Protein AF-A0A5N4C0B4-F1 (afdb_monomer)

Foldseek 3Di:
DPPVVPDDDDDQDDDPADWDDKDADPVAQWIWIDGPSQKIFIAHPVVRYTPDIDNQLVDPVSDPVVVPPGD

pLDDT: mean 80.36, std 12.22, range [50.16, 92.06]

Structure (mmCIF, N/CA/C/O backbone):
data_AF-A0A5N4C0B4-F1
#
_entry.id   AF-A0A5N4C0B4-F1
#
loop_
_atom_site.group_PDB
_atom_site.id
_atom_site.type_symbol
_atom_site.label_atom_id
_atom_site.label_alt_id
_atom_site.label_comp_id
_atom_site.label_asym_id
_atom_site.label_entity_id
_atom_site.label_seq_id
_atom_site.pdbx_PDB_ins_code
_atom_site.Cartn_x
_atom_site.Cartn_y
_atom_site.Cartn_z
_atom_site.occupancy
_atom_site.B_iso_or_equiv
_atom_site.auth_seq_id
_atom_site.auth_comp_id
_atom_site.auth_asym_id
_atom_site.auth_atom_id
_atom_site.pdbx_PDB_model_num
ATOM 1 N N . MET A 1 1 ? -2.024 -2.584 11.496 1.00 71.00 1 MET A N 1
ATOM 2 C CA . MET A 1 1 ? -1.669 -3.021 12.863 1.00 71.00 1 MET A CA 1
ATOM 3 C C . MET A 1 1 ? -2.303 -2.045 13.834 1.00 71.00 1 MET A C 1
ATOM 5 O O . MET A 1 1 ? -2.335 -0.863 13.523 1.00 71.00 1 MET A O 1
ATOM 9 N N . ASP A 1 2 ? -2.885 -2.532 14.924 1.00 77.94 2 ASP A N 1
ATOM 10 C CA . ASP A 1 2 ? -3.300 -1.697 16.046 1.00 77.94 2 ASP A CA 1
ATOM 11 C C . ASP A 1 2 ? -2.040 -1.242 16.781 1.00 77.94 2 ASP A C 1
ATOM 13 O O . ASP A 1 2 ? -1.248 -2.082 17.202 1.00 77.94 2 ASP A O 1
ATOM 17 N N . LEU A 1 3 ? -1.806 0.066 16.846 1.00 79.94 3 LEU A N 1
ATOM 18 C CA . LEU A 1 3 ? -0.583 0.611 17.435 1.00 79.94 3 LEU A CA 1
ATOM 19 C C . LEU A 1 3 ? -0.664 0.714 18.963 1.00 79.94 3 LEU A C 1
ATOM 21 O O . LEU A 1 3 ? 0.381 0.734 19.603 1.00 79.94 3 LEU A O 1
ATOM 25 N N . GLU A 1 4 ? -1.865 0.739 19.550 1.00 84.50 4 GLU A N 1
ATOM 26 C CA . GLU A 1 4 ? -2.032 0.759 21.009 1.00 84.50 4 GLU A CA 1
ATOM 27 C C . GLU A 1 4 ? -1.812 -0.629 21.613 1.00 84.50 4 GLU A C 1
ATOM 29 O O . GLU A 1 4 ? -1.147 -0.773 22.634 1.00 84.50 4 GLU A O 1
ATOM 34 N N . MET A 1 5 ? -2.357 -1.665 20.973 1.00 83.00 5 MET A N 1
ATOM 35 C CA . MET A 1 5 ? -2.301 -3.046 21.456 1.00 83.00 5 MET A CA 1
ATOM 36 C C . MET A 1 5 ? -1.231 -3.893 20.758 1.00 83.00 5 MET A C 1
ATOM 38 O O . MET A 1 5 ? -1.005 -5.037 21.143 1.00 83.00 5 MET A O 1
ATOM 42 N N . GLY A 1 6 ? -0.605 -3.380 19.696 1.00 84.75 6 GLY A N 1
ATOM 43 C CA . GLY A 1 6 ? 0.353 -4.128 18.877 1.00 84.75 6 GLY A CA 1
ATOM 44 C C . GLY A 1 6 ? -0.274 -5.293 18.102 1.00 84.75 6 GLY A C 1
ATOM 45 O O . GLY A 1 6 ? 0.436 -6.171 17.616 1.00 84.75 6 GLY A O 1
ATOM 46 N N . THR A 1 7 ? -1.604 -5.340 17.991 1.00 84.94 7 THR A N 1
ATOM 47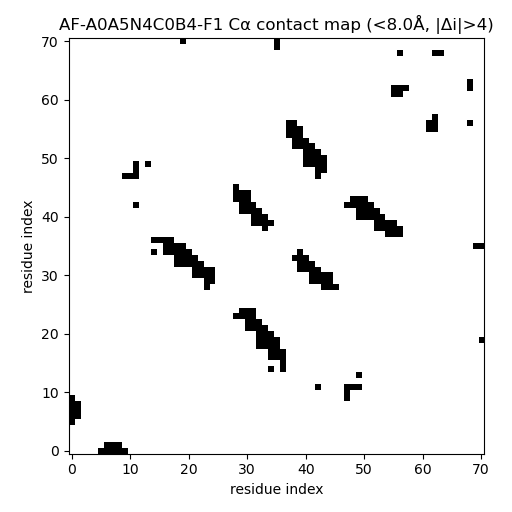 C CA . THR A 1 7 ? -2.313 -6.487 17.420 1.00 84.94 7 THR A CA 1
ATOM 48 C C . THR A 1 7 ? -2.560 -6.316 15.927 1.00 84.94 7 THR A C 1
ATOM 50 O O . THR A 1 7 ? -2.901 -5.248 15.410 1.00 84.94 7 THR A O 1
ATOM 53 N N . PHE A 1 8 ? -2.403 -7.398 15.174 1.00 83.62 8 PHE A N 1
ATOM 54 C CA . PHE A 1 8 ? -2.807 -7.414 13.778 1.00 83.62 8 PHE A CA 1
ATOM 55 C C . PHE A 1 8 ? -4.339 -7.400 13.689 1.00 83.62 8 PHE A C 1
ATOM 57 O O . PHE A 1 8 ? -4.996 -8.348 14.108 1.00 83.62 8 PHE A O 1
ATOM 64 N N . ARG A 1 9 ? -4.917 -6.323 13.138 1.00 83.44 9 ARG A N 1
ATOM 65 C CA . ARG A 1 9 ? -6.372 -6.231 12.951 1.00 83.44 9 ARG A CA 1
ATOM 66 C C . ARG A 1 9 ? -6.834 -6.969 11.700 1.00 83.44 9 ARG A C 1
ATOM 68 O O . ARG A 1 9 ? -7.733 -7.796 11.793 1.00 83.44 9 ARG A O 1
ATOM 75 N N . ARG A 1 10 ? -6.310 -6.597 10.523 1.00 84.12 10 ARG A N 1
ATOM 76 C CA . ARG A 1 10 ? -6.845 -7.016 9.213 1.00 84.12 10 ARG A CA 1
ATOM 77 C C . ARG A 1 10 ? -5.780 -6.959 8.118 1.00 84.12 10 ARG A C 1
ATOM 79 O O . ARG A 1 10 ? -4.849 -6.161 8.211 1.00 84.12 10 ARG A O 1
ATOM 86 N N . ALA A 1 11 ? -5.975 -7.767 7.074 1.00 86.75 11 ALA A N 1
ATOM 87 C CA . ALA A 1 11 ? -5.247 -7.696 5.807 1.00 86.75 11 ALA A CA 1
ATOM 88 C C . ALA A 1 11 ? -6.224 -7.419 4.664 1.00 86.75 11 ALA A C 1
ATOM 90 O O . ALA A 1 11 ? -7.277 -8.049 4.583 1.00 86.75 11 ALA A O 1
ATOM 91 N N . LEU A 1 12 ? -5.828 -6.513 3.777 1.00 87.88 12 LEU A N 1
ATOM 92 C CA . LEU A 1 12 ? -6.508 -6.223 2.521 1.00 87.88 12 LEU A CA 1
ATOM 93 C C . LEU A 1 12 ? -5.882 -7.128 1.455 1.00 87.88 12 LEU A C 1
ATOM 95 O O . LEU A 1 12 ? -4.698 -6.998 1.155 1.00 87.88 12 LEU A O 1
ATOM 99 N N . ARG A 1 13 ? -6.637 -8.115 0.968 1.00 88.31 13 ARG A N 1
ATOM 100 C CA . ARG A 1 13 ? -6.167 -9.109 -0.010 1.00 88.31 13 ARG A CA 1
ATOM 101 C C . ARG A 1 13 ? -6.911 -8.896 -1.321 1.00 88.31 13 ARG A C 1
ATOM 103 O O . ARG A 1 13 ? -8.137 -8.861 -1.303 1.00 88.31 13 ARG A O 1
ATOM 110 N N . GLY A 1 14 ? -6.184 -8.777 -2.427 1.00 85.94 14 GLY A N 1
ATOM 111 C CA . GLY A 1 14 ? -6.776 -8.619 -3.761 1.00 85.94 14 GLY A CA 1
ATOM 112 C C . GLY A 1 14 ? -5.762 -8.250 -4.838 1.00 85.94 14 GLY A C 1
ATOM 113 O O . GLY A 1 14 ? -5.897 -8.707 -5.964 1.00 85.94 14 GLY A O 1
ATOM 114 N N . HIS A 1 15 ? -4.722 -7.500 -4.474 1.00 86.94 15 HIS A N 1
ATOM 115 C CA . HIS A 1 15 ? -3.582 -7.245 -5.352 1.00 86.94 15 HIS A CA 1
ATOM 116 C C . HIS A 1 15 ? -2.847 -8.532 -5.718 1.00 86.94 15 HIS A C 1
ATOM 118 O O . HIS A 1 15 ? -2.657 -9.407 -4.863 1.00 86.94 15 HIS A O 1
ATOM 124 N N . THR A 1 16 ? -2.505 -8.653 -6.998 1.00 88.44 16 THR A N 1
ATOM 125 C CA . THR A 1 16 ? -1.838 -9.833 -7.562 1.00 88.44 16 THR A CA 1
ATOM 126 C C . THR A 1 16 ? -0.348 -9.619 -7.778 1.00 88.44 16 THR A C 1
ATOM 128 O O . THR A 1 16 ? 0.343 -10.600 -8.050 1.00 88.44 16 THR A O 1
ATOM 131 N N . ASP A 1 17 ? 0.139 -8.385 -7.637 1.00 88.62 17 ASP A N 1
ATOM 132 C CA . ASP A 1 17 ? 1.546 -8.037 -7.807 1.00 88.62 17 ASP A CA 1
ATOM 133 C C . ASP A 1 17 ? 2.010 -7.039 -6.716 1.00 88.62 17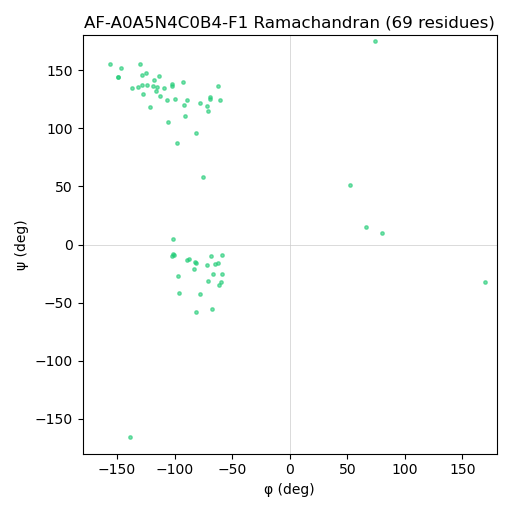 ASP A C 1
ATOM 135 O O . ASP A 1 17 ? 1.392 -6.922 -5.644 1.00 88.62 17 ASP A O 1
ATOM 139 N N . TYR A 1 18 ? 3.167 -6.406 -6.912 1.00 87.56 18 TYR A N 1
ATOM 140 C CA . TYR A 1 18 ? 3.763 -5.480 -5.954 1.00 87.56 18 TYR A CA 1
ATOM 141 C C . TYR A 1 18 ? 2.987 -4.163 -5.821 1.00 87.56 18 TYR A C 1
ATOM 143 O O . TYR A 1 18 ? 2.828 -3.383 -6.751 1.00 87.56 18 TYR A O 1
ATOM 151 N N . ILE A 1 19 ? 2.602 -3.835 -4.588 1.00 90.19 19 ILE A N 1
ATOM 152 C CA . ILE A 1 19 ? 1.995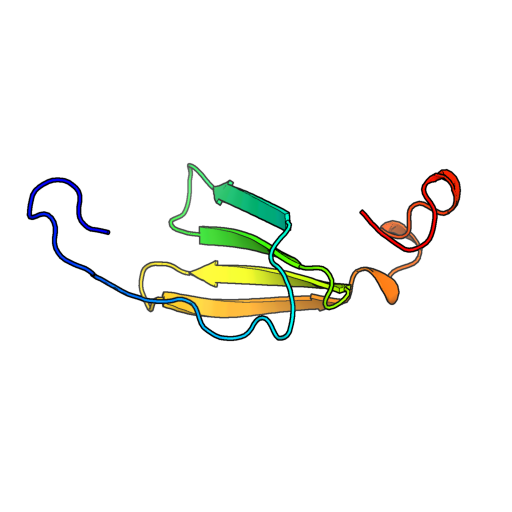 -2.540 -4.265 1.00 90.19 19 ILE A CA 1
ATOM 153 C C . ILE A 1 19 ? 3.092 -1.470 -4.194 1.00 90.19 19 ILE A C 1
ATOM 155 O O . ILE A 1 19 ? 3.986 -1.551 -3.349 1.00 90.19 19 ILE A O 1
ATOM 159 N N . HIS A 1 20 ? 2.978 -0.428 -5.015 1.00 88.94 20 HIS A N 1
ATOM 160 C CA . HIS A 1 20 ? 3.942 0.678 -5.073 1.00 88.94 20 HIS A CA 1
ATOM 161 C C . HIS A 1 20 ? 3.515 1.887 -4.244 1.00 88.94 20 HIS A C 1
ATOM 163 O O . HIS A 1 20 ? 4.358 2.657 -3.781 1.00 88.94 20 HIS A O 1
ATOM 169 N N . CYS A 1 21 ? 2.209 2.083 -4.048 1.00 87.25 21 CYS A N 1
ATOM 170 C CA . CYS A 1 21 ? 1.705 3.255 -3.343 1.00 87.25 21 CYS A CA 1
ATOM 171 C C . CYS A 1 21 ? 0.443 2.976 -2.523 1.00 87.25 21 CYS A C 1
ATOM 173 O O . CYS A 1 21 ? -0.365 2.100 -2.835 1.00 87.25 21 CYS A O 1
ATOM 175 N N . LEU A 1 22 ? 0.282 3.762 -1.456 1.00 91.38 22 LEU A N 1
ATOM 176 C CA . LEU A 1 22 ? -0.884 3.764 -0.580 1.00 91.38 22 LEU A CA 1
ATOM 177 C C . LEU A 1 22 ? -1.275 5.209 -0.265 1.00 91.38 22 LEU A C 1
ATOM 179 O O . LEU A 1 22 ? -0.416 6.023 0.073 1.00 91.38 22 LEU A O 1
ATOM 183 N N . ALA A 1 23 ? -2.567 5.519 -0.335 1.00 91.12 23 ALA A N 1
ATOM 184 C CA . ALA A 1 23 ? -3.113 6.820 0.036 1.00 91.12 23 ALA A CA 1
ATOM 185 C C . ALA A 1 23 ? -4.331 6.655 0.949 1.00 91.12 23 ALA A C 1
ATOM 187 O O . ALA A 1 23 ? -5.208 5.831 0.704 1.00 91.12 23 ALA A O 1
ATOM 188 N N . LEU A 1 24 ? -4.386 7.452 2.014 1.00 89.31 24 LEU A N 1
ATOM 189 C CA . LEU A 1 24 ? -5.484 7.458 2.977 1.00 89.31 24 LEU A CA 1
ATOM 190 C C . LEU A 1 24 ? -6.395 8.652 2.717 1.00 89.31 24 LEU A C 1
ATOM 192 O O . LEU A 1 24 ? -5.921 9.767 2.499 1.00 89.31 24 LEU A O 1
ATOM 196 N N . ARG A 1 25 ? -7.707 8.439 2.790 1.00 85.12 25 ARG A N 1
ATOM 197 C CA . ARG A 1 25 ? -8.674 9.536 2.763 1.00 85.12 25 ARG A CA 1
ATOM 198 C C 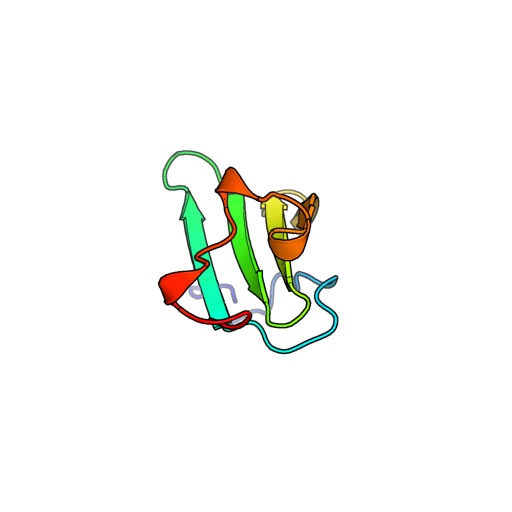. ARG A 1 25 ? -8.923 10.017 4.193 1.00 85.12 25 ARG A C 1
ATOM 200 O O . ARG A 1 25 ? -9.322 9.241 5.046 1.00 85.12 25 ARG A O 1
ATOM 207 N N . GLU A 1 26 ? -8.733 11.304 4.480 1.00 80.31 26 GLU A N 1
ATOM 208 C CA . GLU A 1 26 ? -8.903 11.802 5.862 1.00 80.31 26 GLU A CA 1
ATOM 209 C C . GLU A 1 26 ? -10.366 11.822 6.332 1.00 80.31 26 GLU A C 1
ATOM 211 O O . GLU A 1 26 ? -10.667 11.641 7.508 1.00 80.31 26 GLU A O 1
ATOM 216 N N . ARG A 1 27 ? -11.306 12.043 5.406 1.00 79.00 27 ARG A N 1
ATOM 217 C CA . ARG A 1 27 ? -12.736 12.217 5.718 1.00 79.00 27 ARG A CA 1
ATOM 218 C C . ARG A 1 27 ? -13.536 10.922 5.783 1.00 79.00 27 ARG A C 1
ATOM 220 O O . ARG A 1 27 ? -14.701 10.934 6.176 1.00 79.00 27 ARG A O 1
ATOM 227 N N . SER A 1 28 ? -12.980 9.811 5.331 1.00 79.44 28 SER A N 1
ATOM 228 C CA . SER A 1 28 ? -13.670 8.523 5.289 1.00 79.44 28 SER A CA 1
ATOM 229 C C . SER A 1 28 ? -12.633 7.430 5.481 1.00 79.44 28 SER A C 1
ATOM 231 O O . SER A 1 28 ? -11.521 7.610 5.006 1.00 79.44 28 SER A O 1
ATOM 233 N N . PRO A 1 29 ? -12.948 6.327 6.177 1.00 86.44 29 PRO A N 1
ATOM 234 C CA . PRO A 1 29 ? -11.988 5.269 6.481 1.00 86.44 29 PRO A CA 1
ATOM 235 C C . PRO A 1 29 ? -11.721 4.410 5.241 1.00 86.44 29 PRO A C 1
ATOM 237 O O . PRO A 1 29 ? -11.960 3.208 5.231 1.00 86.44 29 PRO A O 1
ATOM 240 N N . GLU A 1 30 ? -11.258 5.058 4.185 1.00 90.56 30 GLU A N 1
ATOM 241 C CA . GLU A 1 30 ? -11.005 4.494 2.878 1.00 90.56 30 GLU A CA 1
ATOM 242 C C . GLU A 1 30 ? -9.521 4.620 2.551 1.00 90.56 30 GLU A C 1
ATOM 244 O O . GLU A 1 30 ? -8.873 5.627 2.861 1.00 90.56 30 GLU A O 1
ATOM 249 N N . VAL A 1 31 ? -8.994 3.586 1.907 1.00 91.69 31 VAL A N 1
ATOM 250 C CA . VAL A 1 31 ? -7.603 3.510 1.465 1.00 91.69 31 VAL A CA 1
ATOM 251 C C . VAL A 1 31 ? -7.580 3.240 -0.018 1.00 91.69 31 VAL A C 1
ATOM 253 O O . VAL A 1 31 ? -8.317 2.395 -0.509 1.00 91.69 31 VAL A O 1
ATOM 256 N N . LEU A 1 32 ? -6.702 3.934 -0.718 1.00 91.56 32 LEU A N 1
ATOM 257 C CA . LEU A 1 32 ? -6.346 3.651 -2.094 1.00 91.56 32 LEU A CA 1
ATOM 258 C C . LEU A 1 32 ? -4.999 2.943 -2.110 1.00 91.56 32 LEU A C 1
ATOM 260 O O . LEU A 1 32 ? -4.078 3.353 -1.402 1.00 91.56 32 LEU A O 1
ATOM 264 N N . SER A 1 33 ? -4.881 1.908 -2.925 1.00 92.06 33 SER A N 1
ATOM 265 C CA . SER A 1 33 ? -3.615 1.240 -3.211 1.00 92.06 33 SER A CA 1
ATOM 266 C C . SER A 1 33 ? -3.413 1.130 -4.712 1.00 92.06 33 SER A C 1
ATOM 268 O O . SER A 1 33 ? -4.361 0.829 -5.436 1.00 92.06 33 SER A O 1
ATOM 270 N N . GLY A 1 34 ? -2.192 1.395 -5.167 1.00 90.44 34 GLY A N 1
ATOM 271 C CA . GLY A 1 34 ? -1.776 1.202 -6.553 1.00 90.44 34 GLY A CA 1
ATOM 272 C C . GLY A 1 34 ? -0.694 0.134 -6.642 1.00 90.44 34 GLY A C 1
ATOM 273 O O . GLY A 1 34 ? 0.235 0.122 -5.828 1.00 90.44 34 GLY A O 1
ATOM 274 N N . ASP A 1 35 ? -0.844 -0.751 -7.616 1.00 88.19 35 ASP A N 1
ATOM 275 C CA . ASP A 1 35 ? -0.033 -1.952 -7.819 1.00 88.19 35 ASP A CA 1
ATOM 276 C C . ASP A 1 35 ? 0.464 -2.022 -9.276 1.00 88.19 35 ASP A C 1
ATOM 278 O O . ASP A 1 35 ? -0.124 -1.425 -10.185 1.00 88.19 35 ASP A O 1
ATOM 282 N N . GLU A 1 36 ? 1.571 -2.735 -9.469 1.00 84.75 36 GLU A N 1
ATOM 283 C CA . GLU A 1 36 ? 2.122 -3.175 -10.755 1.00 84.75 36 GLU A CA 1
ATOM 284 C C . GLU A 1 36 ? 1.165 -4.115 -11.517 1.00 84.75 36 GLU A C 1
ATOM 286 O O . GLU A 1 36 ? 1.283 -4.271 -12.734 1.00 84.75 36 GLU A O 1
ATOM 291 N N . ASP A 1 37 ? 0.143 -4.673 -10.846 1.00 81.62 37 ASP A N 1
ATOM 292 C CA . ASP A 1 37 ? -0.995 -5.352 -11.494 1.00 81.62 37 ASP A CA 1
ATOM 293 C C . ASP A 1 37 ? -1.778 -4.433 -12.460 1.00 81.62 37 ASP A C 1
ATOM 295 O O . ASP A 1 37 ? -2.631 -4.893 -13.229 1.00 81.62 37 ASP A O 1
ATOM 299 N N . GLY A 1 38 ? -1.470 -3.130 -12.459 1.00 81.75 38 GLY A N 1
ATOM 300 C CA . GLY A 1 38 ? -2.078 -2.115 -13.310 1.00 81.75 38 GLY A CA 1
ATOM 301 C C . GLY A 1 38 ? -3.436 -1.645 -12.794 1.00 81.75 38 GLY A C 1
ATOM 302 O O . GLY A 1 38 ? -4.160 -0.933 -13.504 1.00 81.75 38 GLY A O 1
ATOM 303 N N . ALA A 1 39 ? -3.803 -2.029 -11.574 1.00 86.25 39 ALA A N 1
ATOM 304 C CA . ALA A 1 39 ? -5.041 -1.652 -10.934 1.00 86.25 39 ALA A CA 1
ATOM 305 C C . ALA A 1 39 ? -4.804 -0.749 -9.720 1.00 86.25 39 ALA A C 1
ATOM 307 O O . ALA A 1 39 ? -3.860 -0.879 -8.941 1.00 86.25 39 ALA A O 1
ATOM 308 N N . VAL A 1 40 ? -5.741 0.175 -9.537 1.00 90.38 40 VAL A N 1
ATOM 309 C CA . VAL A 1 40 ? -5.896 0.933 -8.302 1.0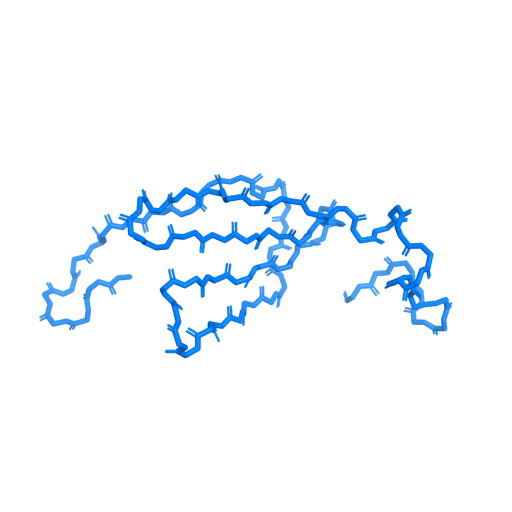0 90.38 40 VAL A CA 1
ATOM 310 C C . VAL A 1 40 ? -7.133 0.414 -7.592 1.00 90.38 40 VAL A C 1
ATOM 312 O O . VAL A 1 40 ? -8.226 0.396 -8.166 1.00 90.38 40 VAL A O 1
ATOM 315 N N . ARG A 1 41 ? -6.969 -0.008 -6.338 1.00 90.31 41 ARG A N 1
ATOM 316 C CA . ARG A 1 41 ? -8.051 -0.545 -5.508 1.00 90.31 41 ARG A CA 1
ATOM 317 C C . ARG A 1 41 ? -8.415 0.438 -4.408 1.00 90.31 41 ARG A C 1
ATOM 319 O O . ARG A 1 41 ? -7.546 0.990 -3.737 1.00 90.31 41 ARG A O 1
ATOM 326 N N . LEU A 1 42 ? -9.714 0.639 -4.223 1.00 91.69 42 LEU A N 1
ATOM 327 C CA . LEU A 1 42 ? -10.308 1.371 -3.114 1.00 91.69 42 LEU A CA 1
ATOM 328 C C . LEU A 1 42 ? -10.809 0.371 -2.073 1.00 91.69 42 LEU A C 1
ATOM 330 O O . LEU A 1 42 ? -11.634 -0.498 -2.363 1.00 91.69 42 LEU A O 1
ATOM 334 N N . TRP A 1 43 ? -10.350 0.541 -0.845 1.00 92.06 43 TRP A N 1
ATOM 335 C CA . TRP A 1 43 ? -10.660 -0.311 0.291 1.00 92.06 43 TRP A CA 1
ATOM 336 C C . TRP A 1 43 ? -11.426 0.475 1.337 1.00 92.06 43 TRP A C 1
ATOM 338 O O . TRP A 1 43 ? -10.969 1.534 1.752 1.00 92.06 43 TRP A O 1
ATOM 348 N N . ASP A 1 44 ? -12.527 -0.074 1.839 1.00 89.88 44 ASP A N 1
ATOM 349 C CA . ASP A 1 44 ? -13.166 0.431 3.056 1.00 89.88 44 ASP A CA 1
ATOM 350 C C . ASP A 1 44 ? -12.597 -0.333 4.255 1.00 89.88 44 ASP A C 1
ATOM 352 O O . ASP A 1 44 ? -12.712 -1.558 4.341 1.00 89.88 44 ASP A O 1
ATOM 356 N N . LEU A 1 45 ? -11.981 0.383 5.197 1.00 86.00 45 LEU A N 1
ATOM 357 C CA . LEU A 1 45 ? -11.358 -0.172 6.400 1.00 86.00 45 LEU A CA 1
ATOM 358 C C . LEU A 1 45 ? -12.375 -0.678 7.432 1.00 86.00 45 LEU A C 1
ATOM 360 O O . LEU A 1 45 ? -11.999 -1.460 8.309 1.00 86.00 45 LEU A O 1
ATOM 364 N N . ARG A 1 46 ? -13.652 -0.274 7.351 1.00 84.56 46 ARG A N 1
ATOM 365 C CA . ARG A 1 46 ? -14.705 -0.748 8.267 1.00 84.56 46 ARG A CA 1
ATOM 366 C C . ARG A 1 46 ? -15.002 -2.238 8.052 1.00 84.56 46 ARG A C 1
ATOM 368 O O . ARG A 1 46 ? -14.874 -2.997 9.019 1.00 84.56 46 ARG A O 1
ATOM 375 N N . PRO A 1 47 ? -15.342 -2.710 6.833 1.00 84.44 47 PRO A N 1
ATOM 376 C CA . PRO A 1 47 ? -15.379 -4.132 6.519 1.00 84.44 47 PRO A CA 1
ATOM 377 C C . PRO A 1 47 ? -13.989 -4.699 6.181 1.00 84.44 47 PRO A C 1
ATOM 379 O O . PRO A 1 47 ? -13.829 -5.912 6.237 1.00 84.44 47 PRO A O 1
ATOM 382 N N . ALA A 1 48 ? -12.980 -3.860 5.901 1.00 82.75 48 ALA A N 1
ATOM 383 C CA . ALA A 1 48 ? -11.703 -4.246 5.281 1.00 82.75 48 ALA A CA 1
ATOM 384 C C . ALA A 1 48 ? -11.907 -5.041 3.994 1.00 82.75 48 ALA A C 1
ATOM 386 O O . ALA A 1 48 ? -11.379 -6.140 3.819 1.00 82.75 48 ALA A O 1
ATOM 387 N N . LYS A 1 49 ? -12.729 -4.477 3.113 1.00 85.81 49 LYS A N 1
ATOM 388 C CA . LYS A 1 49 ? -13.089 -5.085 1.841 1.00 85.81 49 LYS A CA 1
ATOM 389 C C . LYS A 1 49 ? -12.779 -4.118 0.712 1.00 85.81 49 LYS A C 1
ATOM 391 O O . LYS A 1 49 ? -12.886 -2.904 0.877 1.00 85.81 49 LYS A O 1
ATOM 396 N N . GLU A 1 50 ? -12.411 -4.687 -0.425 1.00 88.12 50 GLU A N 1
ATOM 397 C CA . GLU A 1 50 ? -12.380 -3.974 -1.691 1.00 88.12 50 GLU A CA 1
ATOM 398 C C . GLU A 1 50 ? -13.789 -3.473 -2.023 1.00 88.12 50 GLU A C 1
ATOM 400 O O . GLU A 1 50 ? -14.754 -4.245 -2.045 1.00 88.12 50 GLU A O 1
ATOM 405 N N . VAL A 1 51 ? -13.897 -2.167 -2.236 1.00 90.12 51 VAL A N 1
ATOM 406 C CA . VAL A 1 51 ? -15.125 -1.495 -2.665 1.00 90.12 51 VAL A CA 1
ATOM 407 C C . VAL A 1 51 ? -15.113 -1.322 -4.173 1.00 90.12 51 VAL A C 1
ATOM 409 O O . VAL A 1 51 ? -16.134 -1.530 -4.824 1.00 90.12 51 VAL A O 1
ATOM 412 N N . GLN A 1 52 ? -13.958 -0.947 -4.722 1.00 88.25 52 GLN A N 1
ATOM 413 C CA . GLN A 1 52 ? -13.813 -0.656 -6.137 1.00 88.25 52 GLN A CA 1
ATOM 414 C C . GLN A 1 52 ? -12.405 -0.997 -6.614 1.00 88.25 52 GLN A C 1
ATOM 416 O O . GLN A 1 52 ? -11.432 -0.761 -5.903 1.00 88.25 52 GLN A O 1
ATOM 421 N N . THR A 1 53 ? -12.316 -1.481 -7.848 1.00 89.25 53 THR A N 1
ATOM 422 C CA . THR A 1 53 ? -11.061 -1.696 -8.566 1.00 89.25 53 THR A CA 1
ATOM 423 C C . THR A 1 53 ? -11.144 -1.002 -9.908 1.00 89.25 53 THR A C 1
ATOM 425 O O . THR A 1 53 ? -12.109 -1.193 -10.647 1.00 89.25 53 THR A O 1
ATOM 428 N N . THR A 1 54 ? -10.131 -0.202 -10.212 1.00 87.50 54 THR A N 1
ATOM 429 C CA . THR A 1 54 ? -10.018 0.525 -11.471 1.00 87.50 54 THR A CA 1
ATOM 430 C C . THR A 1 54 ? -8.727 0.107 -12.156 1.00 87.50 54 THR A C 1
ATOM 432 O O . THR A 1 54 ? -7.642 0.327 -11.625 1.00 87.50 54 THR A O 1
ATOM 435 N N . GLU A 1 55 ? -8.831 -0.478 -13.345 1.00 83.69 55 GLU A N 1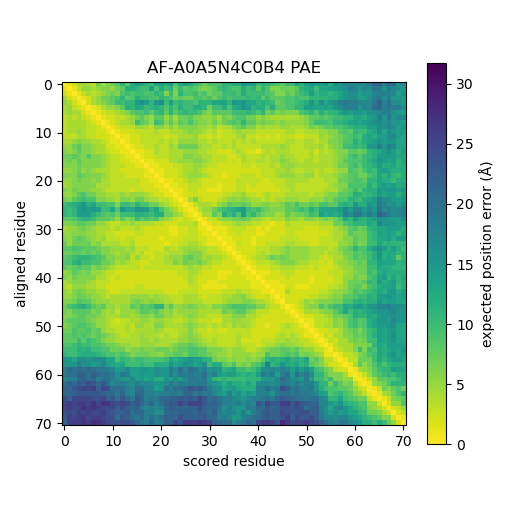
ATOM 436 C CA . GLU A 1 55 ? -7.676 -0.856 -14.163 1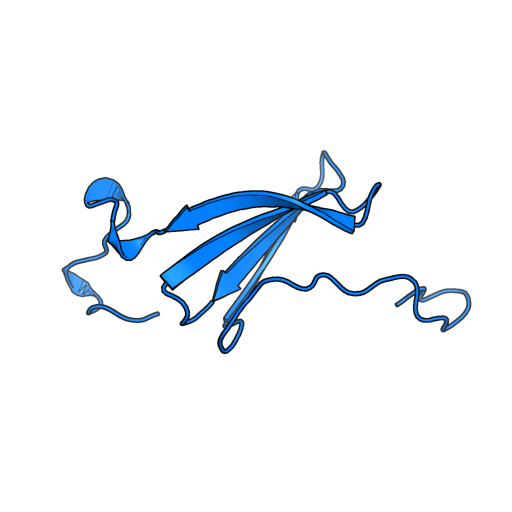.00 83.69 55 GLU A CA 1
ATOM 437 C C . GLU A 1 55 ? -7.169 0.369 -14.924 1.00 83.69 55 GLU A C 1
ATOM 439 O O . GLU A 1 55 ? -7.682 0.727 -15.984 1.00 83.69 55 GLU A O 1
ATOM 444 N N . VAL A 1 56 ? -6.165 1.039 -14.365 1.00 77.06 56 VAL A N 1
ATOM 445 C CA . VAL A 1 56 ? -5.682 2.338 -14.853 1.00 77.06 56 VAL A CA 1
ATOM 446 C C . VAL A 1 56 ? -5.163 2.235 -16.288 1.00 77.06 56 VAL A C 1
ATOM 448 O O . VAL A 1 56 ? -5.404 3.130 -17.092 1.00 77.06 56 VAL A O 1
ATOM 451 N N . TYR A 1 57 ? -4.547 1.107 -16.653 1.00 70.75 57 TYR A N 1
ATOM 452 C CA . TYR A 1 57 ? -4.054 0.863 -18.012 1.00 70.75 57 TYR A CA 1
ATOM 453 C C . TYR A 1 57 ? -5.159 0.786 -19.082 1.00 70.75 57 TYR A C 1
ATOM 455 O O . TYR A 1 57 ? -4.851 0.884 -20.269 1.00 70.75 57 TYR A O 1
ATOM 463 N N . LYS A 1 58 ? -6.430 0.594 -18.697 1.00 70.00 58 LYS A N 1
ATOM 464 C CA . LYS A 1 58 ? -7.574 0.595 -19.627 1.00 70.00 58 LYS A CA 1
ATOM 465 C C . LYS A 1 58 ? -8.173 1.986 -19.838 1.00 70.00 58 LYS A C 1
ATOM 467 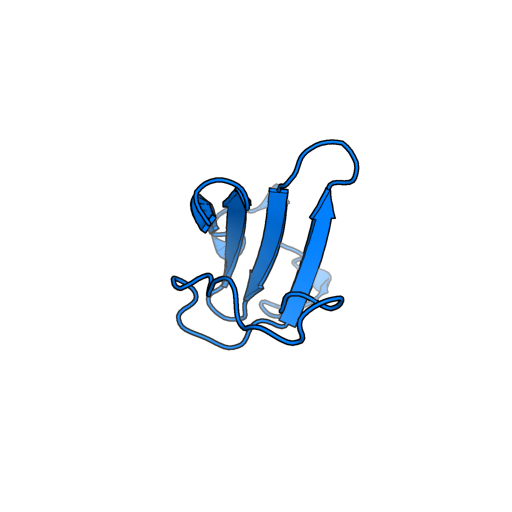O O . LYS A 1 58 ? -8.964 2.162 -20.760 1.00 70.00 58 LYS A O 1
ATOM 472 N N . HIS A 1 59 ? -7.811 2.962 -19.005 1.00 64.50 59 HIS A N 1
ATOM 473 C CA . HIS A 1 59 ? -8.327 4.325 -19.070 1.00 64.50 59 HIS A CA 1
ATOM 474 C C . HIS A 1 59 ? -7.268 5.265 -19.652 1.00 64.50 59 HIS A C 1
ATOM 476 O O . HIS A 1 59 ? -6.312 5.639 -18.977 1.00 64.50 59 HIS A O 1
ATOM 482 N N . GLU A 1 60 ? -7.455 5.678 -20.907 1.00 62.59 60 GLU A N 1
ATOM 483 C CA . GLU A 1 60 ? -6.508 6.526 -21.649 1.00 62.59 60 GLU A CA 1
ATOM 484 C C . GLU A 1 60 ? -6.264 7.883 -20.958 1.00 62.59 60 GLU A C 1
ATOM 486 O O . GLU A 1 60 ? -5.138 8.372 -20.933 1.00 62.59 60 GLU A O 1
ATOM 491 N N . GLU A 1 61 ? -7.275 8.428 -20.274 1.00 63.00 61 GLU A N 1
ATOM 492 C CA . GLU A 1 61 ? -7.195 9.667 -19.479 1.00 63.00 61 GLU A CA 1
ATOM 493 C C . GLU A 1 61 ? -6.289 9.546 -18.241 1.00 63.00 61 GLU A C 1
ATOM 495 O O . GLU A 1 61 ? -5.768 10.542 -17.739 1.00 63.00 61 GLU A O 1
ATOM 500 N N . CYS A 1 62 ? -6.112 8.326 -17.729 1.00 58.38 62 CYS A N 1
ATOM 501 C CA . CYS A 1 62 ? -5.209 8.024 -16.620 1.00 58.38 62 CYS A CA 1
ATOM 502 C C . CYS A 1 62 ? -3.892 7.397 -17.093 1.00 58.38 62 CYS A C 1
ATOM 504 O O . CYS A 1 62 ? -2.960 7.250 -16.299 1.00 58.38 62 CYS A O 1
ATOM 506 N N . SER A 1 63 ? -3.791 7.059 -18.381 1.00 54.41 63 SER A N 1
ATOM 507 C CA . SER A 1 63 ? -2.539 6.648 -18.995 1.00 54.41 63 SER A CA 1
ATOM 508 C C . SER A 1 63 ? -1.616 7.867 -19.078 1.00 54.41 63 SER A C 1
ATOM 510 O O . SER A 1 63 ? -2.002 8.934 -19.552 1.00 54.41 63 SER A O 1
ATOM 512 N N . ARG A 1 64 ? -0.390 7.745 -18.561 1.00 55.06 64 ARG A N 1
ATOM 513 C CA . ARG A 1 64 ? 0.653 8.766 -18.729 1.00 55.06 64 ARG A CA 1
ATOM 514 C C . ARG A 1 64 ? 1.558 8.344 -19.884 1.00 55.06 64 ARG A C 1
ATOM 516 O O . ARG A 1 64 ? 2.580 7.708 -19.634 1.00 55.06 64 ARG A O 1
ATOM 523 N N . PRO A 1 65 ? 1.238 8.692 -21.145 1.00 56.44 65 PRO A N 1
ATOM 524 C CA . PRO A 1 65 ? 1.995 8.223 -22.308 1.00 56.44 65 PRO A CA 1
ATOM 525 C C . PRO A 1 65 ? 3.477 8.624 -22.270 1.00 56.44 65 PRO A C 1
ATOM 527 O O . PRO A 1 65 ? 4.316 7.936 -22.841 1.00 56.44 65 PRO A O 1
ATOM 530 N N . HIS A 1 66 ? 3.819 9.708 -21.565 1.00 55.09 66 HIS A N 1
ATOM 531 C CA . HIS A 1 66 ? 5.191 10.206 -21.443 1.00 55.09 66 HIS A CA 1
ATOM 532 C C . HIS A 1 66 ? 6.046 9.480 -20.390 1.00 55.09 66 HIS A C 1
ATOM 534 O O . HIS A 1 66 ? 7.262 9.642 -20.393 1.00 55.09 66 HIS A O 1
ATOM 540 N N . SER A 1 67 ? 5.445 8.717 -19.472 1.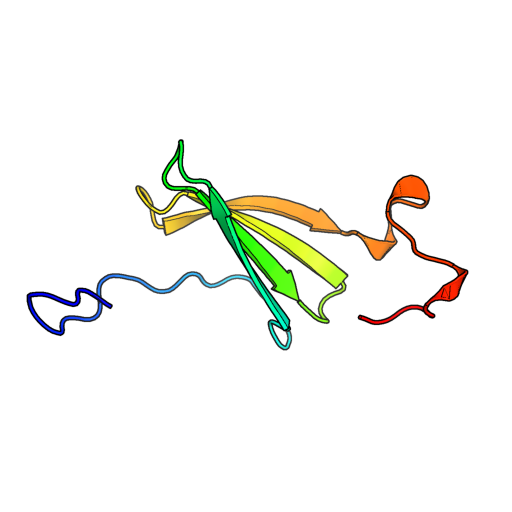00 57.03 67 SER A N 1
ATOM 541 C CA . SER A 1 67 ? 6.166 8.050 -18.375 1.00 57.03 67 SER A CA 1
ATOM 542 C C . SER A 1 67 ? 6.415 6.562 -18.633 1.00 57.03 67 SER A C 1
ATOM 544 O O . SER A 1 67 ? 6.986 5.884 -17.790 1.00 57.03 67 SER A O 1
ATOM 546 N N . GLY A 1 68 ? 6.051 6.058 -19.816 1.00 54.53 68 GLY A N 1
ATOM 547 C CA . GLY A 1 68 ? 6.028 4.623 -20.072 1.00 54.53 68 GLY A CA 1
ATOM 548 C C . GLY A 1 68 ? 4.843 3.945 -19.380 1.00 54.53 68 GLY A C 1
ATOM 549 O O . GLY A 1 68 ? 4.063 4.570 -18.667 1.00 54.53 68 GLY A O 1
ATOM 550 N N . ARG A 1 69 ? 4.679 2.647 -19.645 1.00 50.16 69 ARG A N 1
ATOM 551 C CA . ARG A 1 69 ? 3.537 1.841 -19.181 1.00 50.16 69 ARG A CA 1
ATOM 552 C C . ARG A 1 69 ? 3.512 1.607 -17.659 1.00 50.16 69 ARG A C 1
ATOM 554 O O . ARG A 1 69 ? 2.506 1.120 -17.160 1.00 50.16 69 ARG A O 1
ATOM 561 N N . TRP A 1 70 ? 4.581 1.954 -16.951 1.00 52.94 70 TRP A N 1
ATOM 562 C CA . TRP A 1 70 ? 4.846 1.520 -15.581 1.00 52.94 70 TRP A CA 1
ATOM 563 C C . TRP A 1 70 ? 5.145 2.730 -14.689 1.00 52.94 70 TRP A C 1
ATOM 565 O O . TRP A 1 70 ? 5.691 3.730 -15.165 1.00 52.94 70 TRP A O 1
ATOM 575 N N . ILE A 1 71 ? 4.731 2.644 -13.428 1.00 53.91 71 ILE A N 1
ATOM 576 C CA . ILE A 1 71 ? 5.005 3.621 -12.361 1.00 53.91 71 ILE A CA 1
ATOM 577 C C . ILE A 1 71 ? 6.290 3.270 -11.621 1.00 53.91 71 ILE A C 1
ATOM 579 O O . ILE A 1 71 ? 6.623 2.075 -11.542 1.00 53.91 71 ILE A O 1
#

Nearest PDB structures (foldseek):
  7s23-assembly2_B  TM=9.530E-01  e=7.127E-03  Schizosaccharomyces pombe
  7tmw-assembly1_B  TM=9.391E-01  e=1.041E-02  Homo sapiens
  8gg8-assembly1_B  TM=9.058E-01  e=8.086E-03  Homo sapiens
  4jxm-assembly1_A  TM=9.082E-01  e=9.173E-03  Homo sapiens
  8ro1-assembly1_W  TM=8.076E-01  e=1.339E-02  Caenorhabditis elegans

Sequence (71 aa):
MDLEMGTFRRALRGHTDYIHCLALRERSPEVLSGDEDGAVRLWDLRPAKEVQTTEVYKHEECSRPHSGRWI

Organism: Camelus dromedarius (NCBI:txid9838)

Mean predicted aligned error: 8.14 Å

Solvent-accessible surface area (backbone atoms only — not comparable to full-atom values): 4539 Å² total; per-residue (Å²): 108,40,82,90,78,71,40,81,77,80,74,84,84,81,80,85,51,61,72,78,46,76,48,76,46,92,92,44,70,34,35,40,38,36,32,75,68,40,34,38,38,34,29,34,61,85,83,50,40,80,76,47,78,43,54,42,81,79,35,72,91,68,47,52,85,89,64,53,99,60,134

InterPro domains:
  IPR001680 WD40 repeat [PF00400] (7-44)
  IPR001680 WD40 repeat [PS50082] (12-53)
  IPR001680 WD40 repeat [SM00320] (5-44)
  IPR015943 WD40/YVTN repeat-like-containing domain superfamily [G3DSA:2.130.10.10] (1-66)
  IPR019775 WD40 repeat, conserved site [PS00678] (31-45)
  IPR036322 WD40-repeat-containing domain superfamily [SSF50978] (2-55)
  IPR042626 THO complex subunit 6 [PTHR44411] (1-71)

Secondary structure (DSSP, 8-state):
--TTT-----------S-EEEEEE-TTSSEEEEEETTSEEEEEETTTTEEEEEEEGGG-TTT--GGG-S--

Radius of gyration: 13.98 Å; Cα contacts (8 Å, |Δi|>4): 111; chains: 1; bounding box: 22×22×44 Å